Protein AF-A0A3D0MT47-F1 (afdb_monomer_lite)

pLDDT: mean 73.63, std 17.99, range [38.06, 93.0]

Radius of gyration: 21.91 Å; chains: 1; bounding box: 47×28×70 Å

Sequence (133 aa):
MRTAVIFANYLVAFAAGAFVIVAFLLFQNHYIVLYRFDVDRVYSESMRGKFFSLKDSVHWRPFPADPVTVASKRNVTKAISWNNVRCYQAVDALRTILLKGERGTLLRIYCPDEGTYRRALTYIQKQLKDKTA

Foldseek 3Di:
DVVVVVVVVVVVVVVVVVVVVVCVQPVPPQWDWDWDDDLFKIKIWTDRHDDDDPVQVDDPDDGDPDPPPDPDVDTPIDIGTPVQFPDWDQDPVQLWIFGAGDVGTPDIDGDPDPVRSVVVVVVNVVSNVVVVD

Structure (mmCIF, N/CA/C/O backbone):
data_AF-A0A3D0MT47-F1
#
_entry.id   AF-A0A3D0MT47-F1
#
loop_
_atom_site.group_PDB
_atom_site.id
_atom_site.type_symbol
_atom_site.label_atom_id
_atom_site.label_alt_id
_atom_site.label_comp_id
_atom_site.label_asym_id
_atom_site.label_entity_id
_atom_site.label_seq_id
_atom_site.pdbx_PDB_ins_code
_atom_site.Cartn_x
_atom_site.Cartn_y
_atom_site.Cartn_z
_atom_site.occupancy
_atom_site.B_iso_or_equiv
_atom_site.auth_seq_id
_atom_site.auth_comp_id
_atom_site.auth_asym_id
_atom_site.auth_atom_id
_atom_site.pdbx_PDB_model_num
ATOM 1 N N . MET A 1 1 ? 25.281 4.880 -50.471 1.00 59.94 1 MET A N 1
ATOM 2 C CA . MET A 1 1 ? 24.030 4.530 -49.752 1.00 59.94 1 MET A CA 1
ATOM 3 C C . MET A 1 1 ? 24.268 3.784 -48.438 1.00 59.94 1 MET A C 1
ATOM 5 O O . MET A 1 1 ? 23.765 4.255 -47.430 1.00 59.94 1 MET A O 1
ATOM 9 N N . ARG A 1 2 ? 25.061 2.697 -48.386 1.00 68.56 2 ARG A N 1
ATOM 10 C CA . ARG A 1 2 ? 25.327 1.941 -47.135 1.00 68.56 2 ARG A CA 1
ATOM 11 C C . ARG A 1 2 ? 25.843 2.791 -45.962 1.00 68.56 2 ARG A C 1
ATOM 13 O O . ARG A 1 2 ? 25.352 2.644 -44.853 1.00 68.56 2 ARG A O 1
ATOM 20 N N . THR A 1 3 ? 26.773 3.711 -46.206 1.00 71.06 3 THR A N 1
ATOM 21 C CA . THR A 1 3 ? 27.402 4.535 -45.157 1.00 71.06 3 THR A CA 1
ATOM 22 C C . THR A 1 3 ? 26.425 5.497 -44.478 1.00 71.06 3 THR A C 1
ATOM 24 O O . THR A 1 3 ? 26.477 5.668 -43.266 1.00 71.06 3 THR A O 1
ATOM 27 N N . ALA A 1 4 ? 25.490 6.072 -45.241 1.00 75.19 4 ALA A N 1
ATOM 28 C CA . ALA A 1 4 ? 24.464 6.973 -44.715 1.00 75.19 4 ALA A CA 1
ATOM 29 C C . ALA A 1 4 ? 23.440 6.232 -43.837 1.00 75.19 4 ALA A C 1
ATOM 31 O O . ALA A 1 4 ? 23.043 6.739 -42.794 1.00 75.19 4 ALA A O 1
ATOM 32 N N . VAL A 1 5 ? 23.067 5.006 -44.220 1.00 75.81 5 VAL A N 1
ATOM 33 C CA . VAL A 1 5 ? 22.158 4.150 -43.435 1.00 75.81 5 VAL A CA 1
ATOM 34 C C . VAL A 1 5 ? 22.811 3.710 -42.121 1.00 75.81 5 VAL A C 1
ATOM 36 O O . VAL A 1 5 ? 22.168 3.712 -41.076 1.00 75.81 5 VAL A O 1
ATOM 39 N N . ILE A 1 6 ? 24.106 3.391 -42.154 1.00 77.75 6 ILE A N 1
ATOM 40 C CA . ILE A 1 6 ? 24.877 3.049 -40.952 1.00 77.75 6 ILE A CA 1
ATOM 41 C C . ILE A 1 6 ? 24.943 4.251 -39.997 1.00 77.75 6 ILE A C 1
ATOM 43 O O . ILE A 1 6 ? 24.653 4.106 -38.811 1.00 77.75 6 ILE A O 1
ATOM 47 N N . PHE A 1 7 ? 25.247 5.446 -40.513 1.00 83.06 7 PHE A N 1
ATOM 48 C CA . PHE A 1 7 ? 25.261 6.675 -39.713 1.00 83.06 7 PHE A CA 1
ATOM 49 C C . PHE A 1 7 ? 23.891 7.006 -39.112 1.00 83.06 7 PHE A C 1
ATOM 51 O O . PHE A 1 7 ? 23.810 7.361 -37.937 1.00 83.06 7 PHE A O 1
ATOM 58 N N . ALA A 1 8 ? 22.816 6.841 -39.886 1.00 80.81 8 ALA A N 1
ATOM 59 C CA . ALA A 1 8 ? 21.455 7.040 -39.401 1.00 80.81 8 ALA A CA 1
ATOM 60 C C . ALA A 1 8 ? 21.127 6.090 -38.236 1.00 80.81 8 ALA A C 1
ATOM 62 O O . ALA A 1 8 ? 20.605 6.532 -37.215 1.00 80.81 8 ALA A O 1
ATOM 63 N N . ASN A 1 9 ? 21.510 4.813 -38.333 1.00 83.62 9 ASN A N 1
ATOM 64 C CA . ASN A 1 9 ? 21.291 3.845 -37.257 1.00 83.62 9 ASN A CA 1
ATOM 65 C C . ASN A 1 9 ? 22.088 4.174 -35.987 1.00 83.62 9 ASN A C 1
ATOM 67 O O . ASN A 1 9 ? 21.547 4.055 -34.888 1.00 83.62 9 ASN A O 1
ATOM 71 N N . TYR A 1 10 ? 23.340 4.625 -36.109 1.00 87.62 10 TYR A N 1
ATOM 72 C CA . TYR A 1 10 ? 24.122 5.049 -34.943 1.00 87.62 10 TYR A CA 1
ATOM 73 C C . TYR A 1 10 ? 23.535 6.290 -34.267 1.00 87.62 10 TYR A C 1
ATOM 75 O O . TYR A 1 10 ? 23.503 6.353 -33.039 1.00 87.62 10 TYR A O 1
ATOM 83 N N . LEU A 1 11 ? 23.023 7.247 -35.045 1.00 88.94 11 LEU A N 1
ATOM 84 C CA . LEU A 1 11 ? 22.376 8.440 -34.502 1.00 88.94 11 LEU A CA 1
ATOM 85 C C . LEU A 1 11 ? 21.091 8.086 -33.743 1.00 88.94 11 LEU A C 1
ATOM 87 O O . LEU A 1 11 ? 20.859 8.601 -32.651 1.00 88.94 11 LEU A O 1
ATOM 91 N N . VAL A 1 12 ? 20.286 7.167 -34.284 1.00 89.12 12 VAL A N 1
ATOM 92 C CA . VAL A 1 12 ? 19.074 6.668 -33.617 1.00 89.12 12 VAL A CA 1
ATOM 93 C C . VAL A 1 12 ? 19.426 5.919 -32.333 1.00 89.12 12 VAL A C 1
ATOM 95 O O . VAL A 1 12 ? 18.808 6.167 -31.300 1.00 89.12 12 VAL A O 1
ATOM 98 N N . ALA A 1 13 ? 20.445 5.055 -32.357 1.00 88.00 13 ALA A N 1
ATOM 99 C CA . ALA A 1 13 ? 20.905 4.344 -31.166 1.00 88.00 13 ALA A CA 1
ATOM 100 C C . ALA A 1 13 ? 21.417 5.309 -30.083 1.00 88.00 13 ALA A C 1
ATOM 102 O O . ALA A 1 13 ? 21.099 5.142 -28.905 1.00 88.00 13 ALA A O 1
ATOM 103 N N . PHE A 1 14 ? 22.152 6.351 -30.478 1.00 92.12 14 PHE A N 1
ATOM 104 C CA . PHE A 1 14 ? 22.622 7.393 -29.570 1.00 92.12 14 PHE A CA 1
ATOM 105 C C . PHE A 1 14 ? 21.460 8.176 -28.950 1.00 92.12 14 PHE A C 1
ATOM 107 O O . PHE A 1 14 ? 21.407 8.334 -27.731 1.00 92.12 14 PHE A O 1
ATOM 114 N N . ALA A 1 15 ? 20.496 8.613 -29.764 1.00 91.56 15 ALA A N 1
ATOM 115 C CA . ALA A 1 15 ? 19.322 9.339 -29.290 1.00 91.56 15 ALA A CA 1
ATOM 116 C C . ALA A 1 15 ? 18.458 8.483 -28.350 1.00 91.56 15 ALA A C 1
ATOM 118 O O . ALA A 1 15 ? 18.036 8.963 -27.299 1.00 91.56 15 ALA A O 1
ATOM 119 N N . ALA A 1 16 ? 18.248 7.205 -28.679 1.00 90.25 16 ALA A N 1
ATOM 120 C CA . ALA A 1 16 ? 17.527 6.265 -27.826 1.00 90.25 16 ALA A CA 1
ATOM 121 C C . ALA A 1 16 ? 18.260 6.030 -26.495 1.00 90.25 16 ALA A C 1
ATOM 123 O O . ALA A 1 16 ? 17.638 6.080 -25.435 1.00 90.25 16 ALA A O 1
ATOM 124 N N . GLY A 1 17 ? 19.583 5.843 -26.528 1.00 90.81 17 GLY A N 1
ATOM 125 C CA . GLY A 1 17 ? 20.402 5.695 -25.325 1.00 90.81 17 GLY A CA 1
ATOM 126 C C . GLY A 1 17 ? 20.343 6.930 -24.425 1.00 90.81 17 GLY A C 1
ATOM 127 O O . GLY A 1 17 ? 20.075 6.812 -23.229 1.00 90.81 17 GLY A O 1
ATOM 128 N N . ALA A 1 18 ? 20.511 8.123 -25.000 1.00 89.31 18 ALA A N 1
ATOM 129 C CA . ALA A 1 18 ? 20.408 9.384 -24.270 1.00 89.31 18 ALA A CA 1
ATOM 130 C C . ALA A 1 18 ? 19.008 9.580 -23.668 1.00 89.31 18 ALA A C 1
ATOM 132 O O . ALA A 1 18 ? 18.887 9.952 -22.501 1.00 89.31 18 ALA A O 1
ATOM 133 N N . PHE A 1 19 ? 17.954 9.266 -24.425 1.00 88.88 19 PHE A N 1
ATOM 134 C CA . PHE A 1 19 ? 16.579 9.333 -23.940 1.00 88.88 19 PHE A CA 1
ATOM 135 C C . PHE A 1 19 ? 16.349 8.405 -22.745 1.00 88.88 19 PHE A C 1
ATOM 137 O O . PHE A 1 19 ? 15.805 8.847 -21.738 1.00 88.88 19 PHE A O 1
ATOM 144 N N . VAL A 1 20 ? 16.808 7.150 -22.811 1.00 84.25 20 VAL A N 1
ATOM 145 C CA . VAL A 1 20 ? 16.677 6.192 -21.700 1.00 84.25 20 VAL A CA 1
ATOM 146 C C . VAL A 1 20 ? 17.416 6.685 -20.456 1.00 84.25 20 VAL A C 1
ATOM 148 O O . VAL A 1 20 ? 16.860 6.609 -19.364 1.00 84.25 20 VAL A O 1
ATOM 151 N N . ILE A 1 21 ? 18.622 7.241 -20.601 1.00 83.81 21 ILE A N 1
ATOM 152 C CA . ILE A 1 21 ? 19.392 7.795 -19.475 1.00 83.81 21 ILE A CA 1
ATOM 153 C C . ILE A 1 21 ? 18.642 8.966 -18.831 1.00 83.81 21 ILE A C 1
ATOM 155 O O . ILE A 1 21 ? 18.458 8.990 -17.615 1.00 83.81 21 ILE A O 1
ATOM 159 N N . VAL A 1 22 ? 18.175 9.925 -19.633 1.00 82.44 22 VAL A N 1
ATOM 160 C CA . VAL A 1 22 ? 17.453 11.107 -19.140 1.00 82.44 22 VAL A CA 1
ATOM 161 C C . VAL A 1 22 ? 16.127 10.706 -18.499 1.00 82.44 22 VAL A C 1
ATOM 163 O O . VAL A 1 22 ? 15.814 11.159 -17.399 1.00 82.44 22 VAL A O 1
ATOM 166 N N . ALA A 1 23 ? 15.370 9.814 -19.136 1.00 76.81 23 ALA A N 1
ATOM 167 C CA . ALA A 1 23 ? 14.127 9.287 -18.593 1.00 76.81 23 ALA A CA 1
ATOM 168 C C . ALA A 1 23 ? 14.374 8.561 -17.264 1.00 76.81 23 ALA A C 1
ATOM 170 O O . ALA A 1 23 ? 13.671 8.807 -16.286 1.00 76.81 23 ALA A O 1
ATOM 171 N N . PHE A 1 24 ? 15.414 7.731 -17.187 1.00 71.19 24 PHE A N 1
ATOM 172 C CA . PHE A 1 24 ? 15.772 7.037 -15.957 1.00 71.19 24 PHE A CA 1
ATOM 173 C C . PHE A 1 24 ? 16.203 7.993 -14.843 1.00 71.19 24 PHE A C 1
ATOM 175 O O . PHE A 1 24 ? 15.990 7.670 -13.684 1.00 71.19 24 PHE A O 1
ATOM 182 N N . LEU A 1 25 ? 16.787 9.154 -15.151 1.00 68.19 25 LEU A N 1
ATOM 183 C CA . LEU A 1 25 ? 17.150 10.161 -14.148 1.00 68.19 25 LEU A CA 1
ATOM 184 C C . LEU A 1 25 ? 15.947 10.994 -13.682 1.00 68.19 25 LEU A C 1
ATOM 186 O O . LEU A 1 25 ? 15.852 11.319 -12.500 1.00 68.19 25 LEU A O 1
ATOM 190 N N . LEU A 1 26 ? 15.029 11.336 -14.589 1.00 65.75 26 LEU A N 1
ATOM 191 C CA . LEU A 1 26 ? 13.893 12.215 -14.290 1.00 65.75 26 LEU A CA 1
ATOM 192 C C . LEU A 1 26 ? 12.688 11.475 -13.695 1.00 65.75 26 LEU A C 1
ATOM 194 O O . LEU A 1 26 ? 12.004 12.025 -12.835 1.00 65.75 26 LEU A O 1
ATOM 198 N N . PHE A 1 27 ? 12.429 10.233 -14.113 1.00 57.41 27 PHE A N 1
ATOM 199 C CA . PHE A 1 27 ? 11.248 9.465 -13.699 1.00 57.41 27 PHE A CA 1
ATOM 200 C C . PHE A 1 27 ? 11.498 8.520 -12.520 1.00 57.41 27 PHE A C 1
ATOM 202 O O . PHE A 1 27 ? 10.707 7.603 -12.293 1.00 57.41 27 PHE A O 1
ATOM 209 N N . GLN A 1 28 ? 12.557 8.729 -11.730 1.00 54.31 28 GLN A N 1
ATOM 210 C CA . GLN A 1 28 ? 12.740 7.956 -10.501 1.00 54.31 28 GLN A CA 1
ATOM 211 C C . GLN A 1 28 ? 11.705 8.366 -9.451 1.00 54.31 28 GLN A C 1
ATOM 213 O O . GLN A 1 28 ? 11.926 9.249 -8.618 1.00 54.31 28 GLN A O 1
ATOM 218 N N . ASN A 1 29 ? 10.543 7.726 -9.513 1.00 51.31 29 ASN A N 1
ATOM 219 C CA . ASN A 1 29 ? 9.432 7.944 -8.605 1.00 51.31 29 ASN A CA 1
ATOM 220 C C . ASN A 1 29 ? 9.724 7.271 -7.250 1.00 51.31 29 ASN A C 1
ATOM 222 O O . ASN A 1 29 ? 9.163 6.235 -6.910 1.00 51.31 29 ASN A O 1
ATOM 226 N N . HIS A 1 30 ? 10.659 7.840 -6.486 1.00 55.00 30 HIS A N 1
ATOM 227 C CA . HIS A 1 30 ? 11.121 7.317 -5.194 1.00 55.00 30 HIS A CA 1
ATOM 228 C C . HIS A 1 30 ? 10.251 7.809 -4.035 1.00 55.00 30 HIS A C 1
ATOM 230 O O . HIS A 1 30 ? 10.741 8.460 -3.111 1.00 55.00 30 HIS A O 1
ATOM 236 N N . TYR A 1 31 ? 8.952 7.523 -4.073 1.00 58.09 31 TYR A N 1
ATOM 237 C CA . TYR A 1 31 ? 8.066 7.745 -2.930 1.00 58.09 31 TYR A CA 1
ATOM 238 C C . TYR A 1 31 ? 7.622 6.398 -2.370 1.00 58.09 31 TYR A C 1
ATOM 240 O O . TYR A 1 31 ? 6.857 5.673 -3.000 1.00 58.09 31 TYR A O 1
ATOM 248 N N . ILE A 1 32 ? 8.112 6.071 -1.177 1.00 64.38 32 ILE A N 1
ATOM 249 C CA . ILE A 1 32 ? 7.703 4.883 -0.429 1.00 64.38 32 ILE A CA 1
ATOM 250 C C . ILE A 1 32 ? 6.680 5.340 0.603 1.00 64.38 32 ILE A C 1
ATOM 252 O O . ILE A 1 32 ? 6.914 6.314 1.318 1.00 64.38 32 ILE A O 1
ATOM 256 N N . VAL A 1 33 ? 5.541 4.656 0.684 1.00 68.06 33 VAL A N 1
ATOM 257 C CA . VAL A 1 33 ? 4.541 4.911 1.726 1.00 68.06 33 VAL A CA 1
ATOM 258 C C . VAL A 1 33 ? 4.501 3.716 2.663 1.00 68.06 33 VAL A C 1
ATOM 260 O O . VAL A 1 33 ? 4.172 2.608 2.245 1.00 68.06 33 VAL A O 1
ATOM 263 N N . LEU A 1 34 ? 4.838 3.946 3.929 1.00 75.50 34 LEU A N 1
ATOM 264 C CA . LEU A 1 34 ? 4.726 2.952 4.986 1.00 75.50 34 LEU A CA 1
ATOM 265 C C . LEU A 1 34 ? 3.383 3.121 5.696 1.00 75.50 34 LEU A C 1
ATOM 267 O O . LEU A 1 34 ? 3.061 4.207 6.181 1.00 75.50 34 LEU A O 1
ATOM 271 N N . TYR A 1 35 ? 2.618 2.037 5.785 1.00 79.94 35 TYR A N 1
ATOM 272 C CA . TYR A 1 35 ? 1.367 1.997 6.534 1.00 79.94 35 TYR A CA 1
ATOM 273 C C . TYR A 1 35 ? 1.566 1.217 7.827 1.00 79.94 35 TYR A C 1
ATOM 275 O O . TYR A 1 35 ? 2.001 0.066 7.798 1.00 79.94 35 TYR A O 1
ATOM 283 N N . ARG A 1 36 ? 1.215 1.824 8.962 1.00 82.25 36 ARG A N 1
ATOM 284 C CA . ARG A 1 36 ? 1.253 1.167 10.270 1.00 82.25 36 ARG A CA 1
ATOM 285 C C . ARG A 1 36 ? -0.116 1.246 10.922 1.00 82.25 36 ARG A C 1
ATOM 287 O O . ARG A 1 36 ? -0.666 2.329 11.104 1.00 82.25 36 ARG A O 1
ATOM 294 N N . PHE A 1 37 ? -0.650 0.088 11.280 1.00 81.56 37 PHE A N 1
ATOM 295 C CA . PHE A 1 37 ? -1.891 -0.015 12.030 1.00 81.56 37 PHE A CA 1
ATOM 296 C C . PHE A 1 37 ? -1.566 -0.125 13.515 1.00 81.56 37 PHE A C 1
ATOM 298 O O . PHE A 1 37 ? -0.811 -1.006 13.918 1.00 81.56 37 PHE A O 1
ATOM 305 N N . ASP A 1 38 ? -2.122 0.784 14.301 1.00 80.94 38 ASP A N 1
ATOM 306 C CA . ASP A 1 38 ? -2.057 0.778 15.756 1.00 80.94 38 ASP A CA 1
ATOM 307 C C . ASP A 1 38 ? -3.466 0.551 16.329 1.00 80.94 38 ASP A C 1
ATOM 309 O O . ASP A 1 38 ? -4.456 0.496 15.583 1.00 80.94 38 ASP A O 1
ATOM 313 N N . VAL A 1 39 ? -3.564 0.402 17.647 1.00 80.50 39 VAL A N 1
ATOM 314 C CA . VAL A 1 39 ? -4.837 0.213 18.355 1.00 80.50 39 VAL A CA 1
ATOM 315 C C . VAL A 1 39 ? -5.705 1.466 18.244 1.00 80.50 39 VAL A C 1
ATOM 317 O O . VAL A 1 39 ? -6.888 1.358 17.950 1.00 80.50 39 VAL A O 1
ATOM 320 N N . ASP A 1 40 ? -5.108 2.654 18.359 1.00 76.56 40 ASP A N 1
ATOM 321 C CA . ASP A 1 40 ? -5.860 3.917 18.369 1.00 76.56 40 ASP A CA 1
ATOM 322 C C . ASP A 1 40 ? -5.939 4.599 16.994 1.00 76.56 40 ASP A C 1
ATOM 324 O O . ASP A 1 40 ? -6.860 5.382 16.709 1.00 76.56 40 ASP A O 1
ATOM 328 N N . ARG A 1 41 ? -4.932 4.368 16.139 1.00 82.94 41 ARG A N 1
ATOM 329 C CA . ARG A 1 41 ? -4.710 5.146 14.910 1.00 82.94 41 ARG A CA 1
ATOM 330 C C . ARG A 1 41 ? -4.093 4.316 13.786 1.00 82.94 41 ARG A C 1
ATOM 332 O O . ARG A 1 41 ? -3.349 3.370 14.007 1.00 82.94 41 ARG A O 1
ATOM 339 N N . VAL A 1 42 ? -4.350 4.743 12.556 1.00 81.94 42 VAL A N 1
ATOM 340 C CA . VAL A 1 42 ? -3.663 4.294 11.344 1.00 81.94 42 VAL A CA 1
ATOM 341 C C . VAL A 1 42 ? -2.685 5.375 10.911 1.00 81.94 42 VAL A C 1
ATOM 343 O O . VAL A 1 42 ? -3.081 6.519 10.676 1.00 81.94 42 VAL A O 1
ATOM 346 N N . TYR A 1 43 ? -1.414 5.011 10.791 1.00 78.75 43 TYR A N 1
ATOM 347 C CA . TYR A 1 43 ? -0.342 5.888 10.343 1.00 78.75 43 TYR A CA 1
ATOM 348 C C . TYR A 1 43 ? 0.011 5.604 8.887 1.00 78.75 43 TYR A C 1
ATOM 350 O O . TYR A 1 43 ? 0.064 4.455 8.448 1.00 78.75 43 TYR A O 1
ATOM 358 N N . SER A 1 44 ? 0.274 6.674 8.149 1.00 77.75 44 SER A N 1
ATOM 359 C CA . SER A 1 44 ? 0.808 6.653 6.795 1.00 77.75 44 SER A CA 1
ATOM 360 C C . SER A 1 44 ? 2.007 7.582 6.756 1.00 77.75 44 SER A C 1
ATOM 362 O O . SER A 1 44 ? 1.849 8.791 6.916 1.00 77.75 44 SER A O 1
ATOM 364 N N . GLU A 1 45 ? 3.189 7.033 6.527 1.00 73.31 45 GLU A N 1
ATOM 365 C CA . GLU A 1 45 ? 4.428 7.794 6.406 1.00 73.31 45 GLU A CA 1
ATOM 366 C C . GLU A 1 45 ? 4.890 7.763 4.959 1.00 73.31 45 GLU A C 1
ATOM 368 O O . GLU A 1 45 ? 5.276 6.714 4.449 1.00 73.31 45 GLU A O 1
ATOM 373 N N . SER A 1 46 ? 4.840 8.908 4.278 1.00 64.44 46 SER A N 1
ATOM 374 C CA . SER A 1 46 ? 5.473 9.033 2.967 1.00 64.44 46 SER A CA 1
ATOM 375 C C . SER A 1 46 ? 6.939 9.409 3.152 1.00 64.44 46 SER A C 1
ATOM 377 O O . SER A 1 46 ? 7.245 10.502 3.639 1.00 64.44 46 SER A O 1
ATOM 379 N N . MET A 1 47 ? 7.832 8.524 2.734 1.00 64.00 47 MET A N 1
ATOM 380 C CA . MET A 1 47 ? 9.272 8.727 2.737 1.00 64.00 47 MET A CA 1
ATOM 381 C C . MET A 1 47 ? 9.762 8.902 1.302 1.00 64.00 47 MET A C 1
ATOM 383 O O . MET A 1 47 ? 9.339 8.194 0.385 1.00 64.00 47 MET A O 1
ATOM 387 N N . ARG A 1 48 ? 10.689 9.839 1.102 1.00 54.97 48 ARG A N 1
ATOM 388 C CA . ARG A 1 48 ? 11.442 9.913 -0.150 1.00 54.97 48 ARG A CA 1
ATOM 389 C C . ARG A 1 48 ? 12.529 8.840 -0.095 1.00 54.97 48 ARG A C 1
ATOM 391 O O . ARG A 1 48 ? 13.392 8.906 0.781 1.00 54.97 48 ARG A O 1
ATOM 398 N N . GLY A 1 49 ? 12.467 7.854 -0.986 1.00 53.91 49 GLY A N 1
ATOM 399 C CA . GLY A 1 49 ? 13.531 6.865 -1.159 1.00 53.91 49 GLY A CA 1
ATOM 400 C C . GLY A 1 49 ? 14.863 7.566 -1.443 1.00 53.91 49 GLY A C 1
ATOM 401 O O . GLY A 1 49 ? 14.887 8.662 -2.014 1.00 53.91 49 GLY A O 1
ATOM 402 N N . LYS A 1 50 ? 15.977 6.984 -0.981 1.00 50.53 50 LYS A N 1
ATOM 403 C CA . LYS A 1 50 ? 17.315 7.560 -1.185 1.00 50.53 50 LYS A CA 1
ATOM 404 C C . LYS A 1 50 ? 17.572 7.790 -2.678 1.00 50.53 50 LYS A C 1
ATOM 406 O O . LYS A 1 50 ? 17.371 6.898 -3.496 1.00 50.53 50 LYS A O 1
ATOM 411 N N . PHE A 1 51 ? 18.084 8.975 -3.013 1.00 41.31 51 PHE A N 1
ATOM 412 C CA . PHE A 1 51 ? 18.717 9.221 -4.309 1.00 41.31 51 PHE A CA 1
ATOM 413 C C . PHE A 1 51 ? 19.877 8.220 -4.462 1.00 41.31 51 PHE A C 1
ATOM 415 O O . PHE A 1 51 ? 20.717 8.141 -3.569 1.00 41.31 51 PHE A O 1
ATOM 422 N N . PHE A 1 52 ? 19.915 7.467 -5.566 1.00 41.66 52 PHE A N 1
ATOM 423 C CA . PHE A 1 52 ? 20.961 6.484 -5.902 1.00 41.66 52 PHE A CA 1
ATOM 424 C C . PHE A 1 52 ? 21.013 5.186 -5.076 1.00 41.66 52 PHE A C 1
ATOM 426 O O . PHE A 1 52 ? 22.046 4.842 -4.505 1.00 41.66 52 PHE A O 1
ATOM 433 N N . SER A 1 53 ? 19.959 4.372 -5.133 1.00 43.78 53 SER A N 1
ATOM 434 C CA . SER A 1 53 ? 20.111 2.932 -4.886 1.00 43.78 53 SER A CA 1
ATOM 435 C C . SER A 1 53 ? 19.623 2.130 -6.091 1.00 43.78 53 SER A C 1
ATOM 437 O O . SER A 1 53 ? 18.468 1.719 -6.191 1.00 43.78 53 SER A O 1
ATOM 439 N N . LEU A 1 54 ? 20.532 1.913 -7.048 1.00 45.91 54 LEU A N 1
ATOM 440 C CA . LEU A 1 54 ? 20.331 0.950 -8.141 1.00 45.91 54 LEU A CA 1
ATOM 441 C C . LEU A 1 54 ? 20.093 -0.466 -7.602 1.00 45.91 54 LEU A C 1
ATOM 443 O O . LEU A 1 54 ? 19.393 -1.245 -8.240 1.00 45.91 54 LEU A O 1
ATOM 447 N N . LYS A 1 55 ? 20.622 -0.773 -6.407 1.00 48.28 55 LYS A N 1
ATOM 448 C CA . LYS A 1 55 ? 20.316 -2.014 -5.696 1.00 48.28 55 LYS A CA 1
ATOM 449 C C . LYS A 1 55 ? 18.820 -2.089 -5.405 1.00 48.28 55 LYS A C 1
ATOM 451 O O . LYS A 1 55 ? 18.199 -3.024 -5.888 1.00 48.28 55 LYS A O 1
ATOM 456 N N . ASP A 1 56 ? 18.230 -1.069 -4.777 1.00 44.91 56 ASP A N 1
ATOM 457 C CA . ASP A 1 56 ? 16.798 -1.031 -4.399 1.00 44.91 56 ASP A CA 1
ATOM 458 C C . ASP A 1 56 ? 15.831 -0.958 -5.590 1.00 44.91 56 ASP A C 1
ATOM 460 O O . ASP A 1 56 ? 14.658 -1.296 -5.471 1.00 44.91 56 ASP A O 1
ATOM 464 N N . SER A 1 57 ? 16.330 -0.567 -6.763 1.00 40.72 57 SER A N 1
ATOM 465 C CA . SER A 1 57 ? 15.537 -0.464 -7.995 1.00 40.72 57 SER A CA 1
ATOM 466 C C . SER A 1 57 ? 15.435 -1.791 -8.766 1.00 40.72 57 SER A C 1
ATOM 468 O O . SER A 1 57 ? 14.562 -1.938 -9.617 1.00 40.72 57 SER A O 1
ATOM 470 N N . VAL A 1 58 ? 16.303 -2.768 -8.472 1.00 41.91 58 VAL A N 1
ATOM 471 C CA . VAL A 1 58 ? 16.319 -4.098 -9.108 1.00 41.91 58 VAL A CA 1
ATOM 472 C C . VAL A 1 58 ? 15.988 -5.153 -8.056 1.00 41.91 58 VAL A C 1
ATOM 474 O O . VAL A 1 58 ? 16.846 -5.899 -7.593 1.00 41.91 58 VAL A O 1
ATOM 477 N N . HIS A 1 59 ? 14.733 -5.180 -7.616 1.00 41.06 59 HIS A N 1
ATOM 478 C CA . HIS A 1 59 ? 14.246 -6.175 -6.664 1.00 41.06 59 HIS A CA 1
ATOM 479 C C . HIS A 1 59 ? 13.163 -7.038 -7.318 1.00 41.06 59 HIS A C 1
ATOM 481 O O . HIS A 1 59 ? 12.071 -6.570 -7.615 1.00 41.06 59 HIS A O 1
ATOM 487 N N . TRP A 1 60 ? 13.455 -8.330 -7.506 1.00 38.53 60 TRP A N 1
ATOM 488 C CA . TRP A 1 60 ? 12.454 -9.354 -7.859 1.00 38.53 60 TRP A CA 1
ATOM 489 C C . TRP A 1 60 ? 11.573 -9.733 -6.647 1.00 38.53 60 TRP A C 1
ATOM 491 O O . TRP A 1 60 ? 10.588 -10.456 -6.772 1.00 38.53 60 TRP A O 1
ATOM 501 N N . ARG A 1 61 ? 11.930 -9.270 -5.441 1.00 38.06 61 ARG A N 1
ATOM 502 C CA . ARG A 1 61 ? 11.227 -9.565 -4.185 1.00 38.06 61 ARG A CA 1
ATOM 503 C C . ARG A 1 61 ? 10.481 -8.332 -3.664 1.00 38.06 61 ARG A C 1
ATOM 505 O O . ARG A 1 61 ? 10.959 -7.220 -3.879 1.00 38.06 61 ARG A O 1
ATOM 512 N N . PRO A 1 62 ? 9.349 -8.513 -2.956 1.00 38.41 62 PRO A N 1
ATOM 513 C CA . PRO A 1 62 ? 8.682 -7.419 -2.255 1.00 38.41 62 PRO A CA 1
ATOM 514 C C . PRO A 1 62 ? 9.682 -6.720 -1.323 1.00 38.41 62 PRO A C 1
ATOM 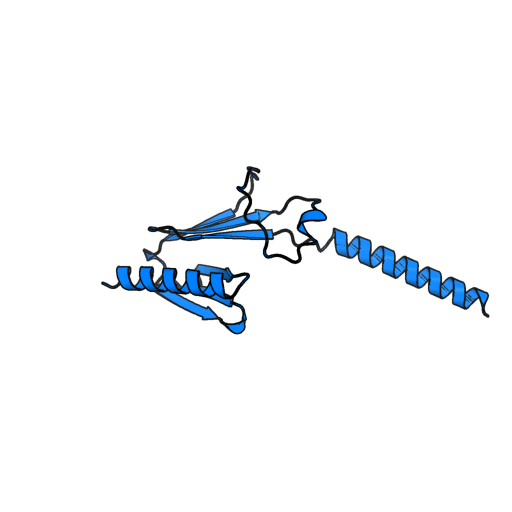516 O O . PRO A 1 62 ? 10.445 -7.392 -0.628 1.00 38.41 62 PRO A O 1
ATOM 519 N N . PHE A 1 63 ? 9.707 -5.384 -1.386 1.00 45.62 63 PHE A N 1
ATOM 520 C CA . PHE A 1 63 ? 10.701 -4.524 -0.739 1.00 45.62 63 PHE A CA 1
ATOM 521 C C . PHE A 1 63 ? 10.960 -4.934 0.722 1.00 45.62 63 PHE A C 1
ATOM 523 O O . PHE A 1 63 ? 10.002 -5.031 1.497 1.00 45.62 63 PHE A O 1
ATOM 530 N N . PRO A 1 64 ? 12.225 -5.168 1.117 1.00 39.28 64 PRO A N 1
ATOM 531 C CA . PRO A 1 64 ? 12.557 -5.453 2.502 1.00 39.28 64 PRO A CA 1
ATOM 532 C C . PRO A 1 64 ? 12.246 -4.219 3.354 1.00 39.28 64 PRO A C 1
ATOM 534 O O . PRO A 1 64 ? 12.733 -3.118 3.097 1.00 39.28 64 PRO A O 1
ATOM 537 N N . ALA A 1 65 ? 11.402 -4.406 4.367 1.00 43.75 65 ALA A N 1
ATOM 538 C CA . ALA A 1 65 ? 11.159 -3.417 5.407 1.00 43.75 65 ALA A CA 1
ATOM 539 C C . ALA A 1 65 ? 12.344 -3.422 6.384 1.00 43.75 65 ALA A C 1
ATOM 541 O O . ALA A 1 65 ? 12.217 -3.871 7.523 1.00 43.75 65 ALA A O 1
ATOM 542 N N . ASP A 1 66 ? 13.515 -2.978 5.926 1.00 41.00 66 ASP A N 1
ATOM 543 C CA . ASP A 1 66 ? 14.628 -2.731 6.836 1.00 41.00 66 ASP A CA 1
ATOM 544 C C . ASP A 1 66 ? 14.245 -1.603 7.810 1.00 41.00 66 ASP A C 1
ATOM 546 O O . ASP A 1 66 ? 13.560 -0.646 7.421 1.00 41.00 66 ASP A O 1
ATOM 550 N N . PRO A 1 67 ? 14.660 -1.685 9.087 1.00 41.03 67 PRO A N 1
ATOM 551 C CA . PRO A 1 67 ? 14.386 -0.639 10.058 1.00 41.03 67 PRO A CA 1
ATOM 552 C C . PRO A 1 67 ? 14.977 0.685 9.563 1.00 41.03 67 PRO A C 1
ATOM 554 O O . PRO A 1 67 ? 16.177 0.808 9.305 1.00 41.03 67 PRO A O 1
ATOM 557 N N . VAL A 1 68 ? 14.100 1.677 9.409 1.00 48.28 68 VAL A N 1
ATOM 558 C CA . VAL A 1 68 ? 14.412 2.997 8.858 1.00 48.28 68 VAL A CA 1
ATOM 559 C C . VAL A 1 68 ? 15.447 3.689 9.749 1.00 48.28 68 VAL A C 1
ATOM 561 O O . VAL A 1 68 ? 15.123 4.285 10.769 1.00 48.28 68 VAL A O 1
ATOM 564 N N . THR A 1 69 ? 16.716 3.616 9.357 1.00 41.81 69 THR A N 1
ATOM 565 C CA . THR A 1 69 ? 17.859 4.250 10.046 1.00 41.81 69 THR A CA 1
ATOM 566 C C . THR A 1 69 ? 18.118 5.679 9.570 1.00 41.81 69 THR A C 1
ATOM 568 O O . THR A 1 69 ? 19.044 6.342 10.032 1.00 41.81 69 THR A O 1
ATOM 571 N N . VAL A 1 70 ? 17.299 6.187 8.646 1.00 43.38 70 VAL A N 1
ATOM 572 C CA . VAL A 1 70 ? 17.476 7.511 8.052 1.00 43.38 70 VAL A CA 1
ATOM 573 C C . VAL A 1 70 ? 16.362 8.418 8.553 1.00 43.38 70 VAL A C 1
ATOM 575 O O . VAL A 1 70 ? 15.234 8.361 8.067 1.00 43.38 70 VAL A O 1
ATOM 578 N N . ALA A 1 71 ? 16.692 9.282 9.511 1.00 41.56 71 ALA A N 1
ATOM 579 C CA . ALA A 1 71 ? 15.854 10.402 9.921 1.00 41.56 71 ALA A CA 1
ATOM 580 C C . ALA A 1 71 ? 15.737 11.412 8.761 1.00 41.56 71 ALA A C 1
ATOM 582 O O . ALA A 1 71 ? 16.407 12.444 8.721 1.00 41.56 71 ALA A O 1
ATOM 583 N N . SER A 1 72 ? 14.924 11.089 7.755 1.00 42.62 72 SER A N 1
ATOM 584 C CA . SER A 1 72 ? 14.617 12.004 6.662 1.00 42.62 72 SER A CA 1
ATOM 585 C C . SER A 1 72 ? 13.724 13.124 7.197 1.00 42.62 72 SER A C 1
ATOM 587 O O . SER A 1 72 ? 12.586 12.902 7.601 1.00 42.62 72 SER A O 1
ATOM 589 N N . LYS A 1 73 ? 14.249 14.354 7.199 1.00 42.88 73 LYS A N 1
ATOM 590 C CA . LYS A 1 73 ? 13.639 15.595 7.727 1.00 42.88 73 LYS A CA 1
ATOM 591 C C . LYS A 1 73 ? 12.289 16.011 7.097 1.00 42.88 73 LYS A C 1
ATOM 593 O O . LYS A 1 73 ? 11.782 17.080 7.420 1.00 42.88 73 LYS A O 1
ATOM 598 N N . ARG A 1 74 ? 11.703 15.223 6.190 1.00 44.44 74 ARG A N 1
ATOM 599 C CA . ARG A 1 74 ? 10.416 15.505 5.521 1.00 44.44 74 ARG A CA 1
ATOM 600 C C . ARG A 1 74 ? 9.561 14.241 5.380 1.00 44.44 74 ARG A C 1
ATOM 602 O O . ARG A 1 74 ? 9.095 13.923 4.291 1.00 44.44 74 ARG A O 1
ATOM 609 N N . ASN A 1 75 ? 9.353 13.518 6.475 1.00 52.34 75 ASN A N 1
ATOM 610 C CA . ASN A 1 75 ? 8.313 12.494 6.512 1.00 52.34 75 ASN A CA 1
ATOM 611 C C . ASN A 1 75 ? 6.967 13.191 6.732 1.00 52.34 75 ASN A C 1
ATOM 613 O O . ASN A 1 75 ? 6.738 13.801 7.776 1.00 52.34 75 ASN A O 1
ATOM 617 N N . VAL A 1 76 ? 6.085 13.146 5.732 1.00 55.97 76 VAL A N 1
ATOM 618 C CA . VAL A 1 76 ? 4.687 13.539 5.940 1.00 55.97 76 VAL A CA 1
ATOM 619 C C . VAL A 1 76 ? 4.005 12.349 6.598 1.00 55.97 76 VAL A C 1
ATOM 621 O O . VAL A 1 76 ? 3.626 11.385 5.932 1.00 55.97 76 VAL A O 1
ATOM 624 N N . THR A 1 77 ? 3.909 12.401 7.923 1.00 66.62 77 THR A N 1
ATOM 625 C CA . THR A 1 77 ? 3.184 11.410 8.716 1.00 66.62 77 THR A CA 1
ATOM 626 C C . THR A 1 77 ? 1.730 11.842 8.825 1.00 66.62 77 THR A C 1
ATOM 628 O O . THR A 1 77 ? 1.404 12.844 9.461 1.00 66.62 77 THR A O 1
ATOM 631 N N . LYS A 1 78 ? 0.830 11.078 8.209 1.00 76.56 78 LYS A N 1
ATOM 632 C CA . LYS A 1 78 ? -0.613 11.226 8.393 1.00 76.56 78 LYS A CA 1
ATOM 633 C C . LYS A 1 78 ? -1.079 10.194 9.410 1.00 76.56 78 LYS A C 1
ATOM 635 O O . LYS A 1 78 ? -0.965 9.000 9.162 1.00 76.56 78 LYS A O 1
ATOM 640 N N . ALA A 1 79 ? -1.626 10.656 10.528 1.00 81.00 79 ALA A N 1
ATOM 641 C CA . ALA A 1 79 ? -2.254 9.804 11.531 1.00 81.00 79 ALA A CA 1
ATOM 642 C C . ALA A 1 79 ? -3.777 9.964 11.461 1.00 81.00 79 ALA A C 1
ATOM 644 O O . ALA A 1 79 ? -4.294 11.080 11.508 1.00 81.00 79 ALA A O 1
ATOM 645 N N . ILE A 1 80 ? -4.504 8.856 11.340 1.00 83.25 80 ILE A N 1
ATOM 646 C CA . ILE A 1 80 ? -5.967 8.830 11.267 1.00 83.25 80 ILE A CA 1
ATOM 647 C C . ILE A 1 80 ? -6.482 7.985 12.421 1.00 83.25 80 ILE A C 1
ATOM 649 O O . ILE A 1 80 ? -6.207 6.795 12.484 1.00 83.25 80 ILE A O 1
ATOM 653 N N . SER A 1 81 ? -7.240 8.591 13.332 1.00 85.69 81 SER A N 1
ATOM 654 C CA . SER A 1 81 ? -7.899 7.838 14.402 1.00 85.69 81 SER A CA 1
ATOM 655 C C . SER A 1 81 ? -8.993 6.931 13.845 1.00 85.69 81 SER A C 1
ATOM 657 O O . SER A 1 81 ? -9.753 7.348 12.964 1.00 85.69 81 SER A O 1
ATOM 659 N N . TRP A 1 82 ? -9.126 5.731 14.413 1.00 87.88 82 TRP A N 1
ATOM 660 C CA . TRP A 1 82 ? -10.234 4.820 14.111 1.00 87.88 82 TRP A CA 1
ATOM 661 C C . TRP A 1 82 ? -11.605 5.442 14.382 1.00 87.88 82 TRP A C 1
ATOM 663 O O . TRP A 1 82 ? -12.567 5.122 13.686 1.00 87.88 82 TRP A O 1
ATOM 673 N N . ASN A 1 83 ? -11.703 6.411 15.298 1.00 86.75 83 ASN A N 1
ATOM 674 C CA . ASN A 1 83 ? -12.942 7.152 15.549 1.00 86.75 83 ASN A CA 1
ATOM 675 C C . ASN A 1 83 ? -13.436 7.899 14.304 1.00 86.75 83 ASN A C 1
ATOM 677 O O . ASN A 1 83 ? -14.638 7.915 14.041 1.00 86.75 83 ASN A O 1
ATOM 681 N N . ASN A 1 84 ? -12.516 8.399 13.479 1.00 88.38 84 ASN A N 1
ATOM 682 C CA . ASN A 1 84 ? -12.844 9.108 12.243 1.00 88.38 84 ASN A CA 1
ATOM 683 C C . ASN A 1 84 ? -13.192 8.155 11.089 1.00 88.38 84 ASN A C 1
ATOM 685 O O . ASN A 1 84 ? -13.823 8.572 10.117 1.00 88.38 84 ASN A O 1
ATOM 689 N N . VAL A 1 85 ? -12.787 6.884 11.179 1.00 89.31 85 VAL A N 1
ATOM 690 C CA . VAL A 1 85 ? -13.097 5.856 10.182 1.00 89.31 85 VAL A CA 1
ATOM 691 C C . VAL A 1 85 ? -14.518 5.345 10.424 1.00 89.31 85 VAL A C 1
ATOM 693 O O . VAL A 1 85 ? -14.831 4.824 11.494 1.00 89.31 85 VAL A O 1
ATOM 696 N N . ARG A 1 86 ? -15.396 5.506 9.431 1.00 89.00 86 ARG A N 1
ATOM 697 C CA . ARG A 1 86 ? -16.777 4.999 9.469 1.00 89.00 86 ARG A CA 1
ATOM 698 C C . ARG A 1 86 ? -16.904 3.642 8.798 1.00 89.00 86 ARG A C 1
ATOM 700 O O . ARG A 1 86 ? -17.588 2.767 9.307 1.00 89.00 86 ARG A O 1
ATOM 707 N N . CYS A 1 87 ? -16.254 3.473 7.654 1.00 90.19 87 CYS A N 1
ATOM 708 C CA . CYS A 1 87 ? -16.278 2.224 6.909 1.00 90.19 87 CYS A CA 1
ATOM 709 C C . CYS A 1 87 ? -14.997 2.057 6.092 1.00 90.19 87 CYS A C 1
ATOM 711 O O . CYS A 1 87 ? -14.165 2.964 5.997 1.00 90.19 87 CYS A O 1
ATOM 713 N N . TYR A 1 88 ? -14.841 0.884 5.491 1.00 91.94 88 TYR A N 1
ATOM 714 C CA . TYR A 1 88 ? -13.775 0.601 4.543 1.00 91.94 88 TYR A CA 1
ATOM 715 C C . TYR A 1 88 ? -14.374 0.124 3.219 1.00 91.94 88 TYR A C 1
ATOM 717 O O . TYR A 1 88 ? -15.486 -0.400 3.177 1.00 91.94 88 TYR A O 1
ATOM 725 N N . GLN A 1 89 ? -13.636 0.318 2.131 1.00 92.81 89 GLN A N 1
ATOM 726 C CA . GLN A 1 89 ? -13.936 -0.265 0.830 1.00 92.81 89 GLN A CA 1
ATOM 727 C C . GLN A 1 89 ? -12.706 -1.022 0.335 1.00 92.81 89 GLN A C 1
ATOM 729 O O . GLN A 1 89 ? -11.632 -0.441 0.177 1.00 92.81 89 GLN A O 1
ATOM 734 N N . ALA A 1 90 ? -12.893 -2.313 0.093 1.00 90.75 90 ALA A N 1
ATOM 735 C CA . ALA A 1 90 ? -11.940 -3.178 -0.582 1.00 90.75 90 ALA A CA 1
ATOM 736 C C . ALA A 1 90 ? -11.988 -2.936 -2.098 1.00 90.75 90 ALA A C 1
ATOM 738 O O . ALA A 1 90 ? -13.066 -2.822 -2.683 1.00 90.75 90 ALA A O 1
ATOM 739 N N . VAL A 1 91 ? -10.820 -2.832 -2.729 1.00 89.50 91 VAL A N 1
ATOM 740 C CA . VAL A 1 91 ? -10.655 -2.803 -4.186 1.00 89.50 91 VAL A CA 1
ATOM 741 C C . VAL A 1 91 ? -9.695 -3.932 -4.543 1.00 89.50 91 VAL A C 1
ATOM 743 O O . VAL A 1 91 ? -8.489 -3.720 -4.692 1.00 89.50 91 VAL A O 1
ATOM 746 N N . ASP A 1 92 ? -10.236 -5.147 -4.639 1.00 86.94 92 ASP A N 1
ATOM 747 C CA . ASP A 1 92 ? -9.450 -6.383 -4.758 1.00 86.94 92 ASP A CA 1
ATOM 748 C C . ASP A 1 92 ? -8.563 -6.396 -6.009 1.00 86.94 92 ASP A C 1
ATOM 750 O O . ASP A 1 92 ? -7.401 -6.790 -5.941 1.00 86.94 92 ASP A O 1
ATOM 754 N N . ALA A 1 93 ? -9.061 -5.855 -7.128 1.00 83.38 93 ALA A N 1
ATOM 755 C CA . ALA A 1 93 ? -8.319 -5.755 -8.389 1.00 83.38 93 ALA A CA 1
ATOM 756 C C . ALA A 1 93 ? -6.985 -4.997 -8.258 1.00 83.38 93 ALA A C 1
ATOM 758 O O . ALA A 1 93 ? -6.040 -5.271 -8.993 1.00 83.38 93 ALA A O 1
ATOM 759 N N . LEU A 1 94 ? -6.905 -4.052 -7.316 1.00 83.75 94 LEU A N 1
ATOM 760 C CA . LEU A 1 94 ? -5.716 -3.240 -7.054 1.00 83.75 94 LEU A CA 1
ATOM 761 C C . LEU A 1 94 ? -5.071 -3.562 -5.702 1.00 83.75 94 LEU A C 1
ATOM 763 O O . LEU A 1 94 ? -4.175 -2.830 -5.283 1.00 83.75 94 LEU A O 1
ATOM 767 N N . ARG A 1 95 ? -5.558 -4.584 -4.979 1.00 86.38 95 ARG A N 1
ATOM 768 C CA . ARG A 1 95 ? -5.147 -4.905 -3.598 1.00 86.38 95 ARG A CA 1
ATOM 769 C C . ARG A 1 95 ? -5.073 -3.653 -2.722 1.00 86.38 95 ARG A C 1
ATOM 771 O O . ARG A 1 95 ? -4.115 -3.427 -1.984 1.00 86.38 95 ARG A O 1
ATOM 778 N N . THR 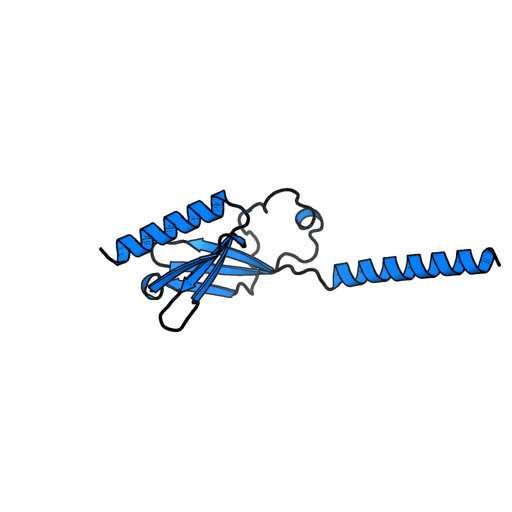A 1 96 ? -6.071 -2.788 -2.882 1.00 86.38 96 THR A N 1
ATOM 779 C CA . THR A 1 96 ? -6.105 -1.469 -2.253 1.00 86.38 96 THR A CA 1
ATOM 780 C C . THR A 1 96 ? -7.283 -1.394 -1.299 1.00 86.38 96 THR A C 1
ATOM 782 O O . THR A 1 96 ? -8.400 -1.768 -1.650 1.00 86.38 96 THR A O 1
ATOM 785 N N . ILE A 1 97 ? -7.047 -0.874 -0.097 1.00 91.06 97 ILE A N 1
ATOM 786 C CA . ILE A 1 97 ? -8.082 -0.668 0.915 1.00 91.06 97 ILE A CA 1
ATOM 787 C C . ILE A 1 97 ? -8.286 0.830 1.106 1.00 91.06 97 ILE A C 1
ATOM 789 O O . ILE A 1 97 ? -7.355 1.578 1.411 1.00 91.06 97 ILE A O 1
ATOM 793 N N . LEU A 1 98 ? -9.519 1.284 0.918 1.00 90.75 98 LEU A N 1
ATOM 794 C CA . LEU A 1 98 ? -9.918 2.671 1.105 1.00 90.75 98 LEU A CA 1
ATOM 795 C C . LEU A 1 98 ? -10.576 2.810 2.476 1.00 90.75 98 LEU A C 1
ATOM 797 O O . LEU A 1 98 ? -11.664 2.281 2.697 1.00 90.75 98 LEU A O 1
ATOM 801 N N . LEU A 1 99 ? -9.949 3.547 3.388 1.00 91.06 99 LEU A N 1
ATOM 802 C CA . LEU A 1 99 ? -10.579 3.937 4.648 1.00 91.06 99 LEU A CA 1
ATOM 803 C C . LEU A 1 99 ? -11.448 5.167 4.406 1.00 91.06 99 LEU A C 1
ATOM 805 O O . LEU A 1 99 ? -10.949 6.204 3.960 1.00 91.06 99 LEU A O 1
ATOM 809 N N . LYS A 1 100 ? -12.741 5.066 4.708 1.00 91.50 100 LYS A N 1
ATOM 810 C CA . LYS A 1 100 ? -13.717 6.140 4.525 1.00 91.50 100 LYS A CA 1
ATOM 811 C C . LYS A 1 100 ? -14.130 6.731 5.867 1.00 91.50 100 LYS A C 1
ATOM 813 O O . LYS A 1 100 ? -14.415 6.017 6.827 1.00 91.50 100 LYS A O 1
ATOM 818 N N . GLY A 1 101 ? -14.166 8.052 5.911 1.00 90.50 101 GLY A N 1
ATOM 819 C CA . GLY A 1 101 ? -14.745 8.837 6.992 1.00 90.50 101 GLY A CA 1
ATOM 820 C C . GLY A 1 101 ? -16.051 9.482 6.551 1.00 90.50 101 GLY A C 1
ATOM 821 O O . GLY A 1 101 ? -16.613 9.143 5.513 1.00 90.50 101 GLY A O 1
ATOM 822 N N . GLU A 1 102 ? -16.513 10.454 7.327 1.00 85.88 102 GLU A N 1
ATOM 823 C CA . GLU A 1 102 ? -17.786 11.142 7.084 1.00 85.88 102 GLU A CA 1
ATOM 824 C C . GLU A 1 102 ? -17.833 11.920 5.760 1.00 85.88 102 GLU A C 1
ATOM 826 O O . GLU A 1 102 ? -18.849 11.904 5.075 1.00 85.88 102 GLU A O 1
ATOM 831 N N . ARG A 1 103 ? -16.727 12.567 5.371 1.00 84.00 103 ARG A N 1
ATOM 832 C CA . ARG A 1 103 ? -16.654 13.433 4.178 1.00 84.00 103 ARG A CA 1
ATOM 833 C C . ARG A 1 103 ? -15.864 12.824 3.012 1.00 84.00 103 ARG A C 1
ATOM 835 O O . ARG A 1 103 ? -15.428 13.551 2.126 1.00 84.00 103 ARG A O 1
ATOM 842 N N . GLY A 1 104 ? -15.641 11.505 3.013 1.00 89.00 104 GLY A N 1
ATOM 843 C CA . GLY A 1 104 ? -14.970 10.801 1.911 1.00 89.00 104 GLY A CA 1
ATOM 844 C C . GLY A 1 104 ? -13.811 9.898 2.335 1.00 89.00 104 GLY A C 1
ATOM 845 O O . GLY A 1 104 ? -13.794 9.353 3.435 1.00 89.00 104 GLY A O 1
ATOM 846 N N . THR A 1 105 ? -12.843 9.692 1.434 1.00 88.62 105 THR A N 1
ATOM 847 C CA . THR A 1 105 ? -11.714 8.770 1.670 1.00 88.62 105 THR A CA 1
ATOM 848 C C . THR A 1 105 ? -10.637 9.438 2.522 1.00 88.62 105 THR A C 1
ATOM 850 O O . THR A 1 105 ? -10.017 10.410 2.100 1.00 88.62 105 THR A O 1
ATOM 853 N N . LEU A 1 106 ? -10.387 8.893 3.711 1.00 86.94 106 LEU A N 1
ATOM 854 C CA . LEU A 1 106 ? -9.356 9.366 4.632 1.00 86.94 106 LEU A CA 1
ATOM 855 C C . LEU A 1 106 ? -7.973 8.844 4.246 1.00 86.94 106 LEU A C 1
ATOM 857 O O . LEU A 1 106 ? -7.000 9.602 4.281 1.00 86.94 106 LEU A O 1
ATOM 861 N N . LEU A 1 107 ? -7.885 7.567 3.868 1.00 87.31 107 LEU A N 1
ATOM 862 C CA . LEU A 1 107 ? -6.631 6.924 3.488 1.00 87.31 107 LEU A CA 1
ATOM 863 C C . LEU A 1 107 ? -6.850 5.891 2.392 1.00 87.31 107 LEU A C 1
ATOM 865 O O . LEU A 1 107 ? -7.854 5.182 2.393 1.00 87.31 107 LEU A O 1
ATOM 869 N N . ARG A 1 108 ? -5.876 5.791 1.489 1.00 88.38 108 ARG A N 1
ATOM 870 C CA . ARG A 1 108 ? -5.753 4.684 0.543 1.00 88.38 108 ARG A CA 1
ATOM 871 C C . ARG A 1 108 ? -4.528 3.880 0.931 1.00 88.38 108 ARG A C 1
ATOM 873 O O . ARG A 1 108 ? -3.446 4.456 1.036 1.00 88.38 108 ARG A O 1
ATOM 880 N N . ILE A 1 109 ? -4.727 2.597 1.181 1.00 87.62 109 ILE A N 1
ATOM 881 C CA . ILE A 1 109 ? -3.700 1.666 1.631 1.00 87.62 109 ILE A CA 1
ATOM 882 C C . ILE A 1 109 ? -3.431 0.719 0.476 1.00 87.62 109 ILE A C 1
ATOM 884 O O . ILE A 1 109 ? -4.315 -0.046 0.099 1.00 87.62 109 ILE A O 1
ATOM 888 N N . TYR A 1 110 ? -2.234 0.801 -0.090 1.00 85.50 110 TYR A N 1
ATOM 889 C CA . TYR A 1 110 ? -1.800 -0.084 -1.165 1.00 85.50 110 TYR A CA 1
ATOM 890 C C . TYR A 1 110 ? -1.058 -1.275 -0.566 1.00 85.50 110 TYR A C 1
ATOM 892 O O . TYR A 1 110 ? -0.112 -1.088 0.202 1.00 85.50 110 TYR A O 1
ATOM 900 N N . CYS A 1 111 ? -1.478 -2.492 -0.904 1.00 82.62 111 CYS A N 1
ATOM 901 C CA . CYS A 1 111 ? -0.822 -3.710 -0.443 1.00 82.62 111 CYS A CA 1
ATOM 902 C C . CYS A 1 111 ? 0.005 -4.338 -1.580 1.00 82.62 111 CYS A C 1
ATOM 904 O O . CYS A 1 111 ? -0.509 -4.490 -2.689 1.00 82.62 111 CYS A O 1
ATOM 906 N N . PRO A 1 112 ? 1.268 -4.731 -1.325 1.00 79.88 112 PRO A N 1
ATOM 907 C CA . PRO A 1 112 ? 2.139 -5.284 -2.365 1.00 79.88 112 PRO A CA 1
ATOM 908 C C . PRO A 1 112 ? 1.722 -6.701 -2.792 1.00 79.88 112 PRO A C 1
ATOM 910 O O . PRO A 1 112 ? 1.827 -7.064 -3.963 1.00 79.88 112 PRO A O 1
ATOM 913 N N . ASP A 1 113 ? 1.214 -7.503 -1.856 1.00 85.25 113 ASP A N 1
ATOM 914 C CA . ASP A 1 113 ? 0.835 -8.896 -2.071 1.00 85.25 113 ASP A CA 1
ATOM 915 C C . ASP A 1 113 ? -0.526 -9.238 -1.448 1.00 85.25 113 ASP A C 1
ATOM 917 O O . ASP A 1 113 ? -1.034 -8.548 -0.561 1.00 85.25 113 ASP A O 1
ATOM 921 N N . GLU A 1 114 ? -1.105 -10.339 -1.924 1.00 85.50 114 GLU A N 1
ATOM 922 C CA . GLU A 1 114 ? -2.419 -10.838 -1.509 1.00 85.50 114 GLU A CA 1
ATOM 923 C C . GLU A 1 114 ? -2.469 -11.226 -0.022 1.00 85.50 114 GLU A C 1
ATOM 925 O O . GLU A 1 114 ? -3.470 -11.001 0.657 1.00 85.50 114 GLU A O 1
ATOM 930 N N . GLY A 1 115 ? -1.384 -11.786 0.519 1.00 86.50 115 GLY A N 1
ATOM 931 C CA . GLY A 1 115 ? -1.318 -12.180 1.924 1.00 86.50 115 GLY A CA 1
ATOM 932 C C . GLY A 1 115 ? -1.345 -10.966 2.848 1.00 86.50 115 GLY A C 1
ATOM 933 O O . GLY A 1 115 ? -2.088 -10.943 3.831 1.00 86.50 115 GLY A O 1
ATOM 934 N N . THR A 1 116 ? -0.574 -9.930 2.516 1.00 85.31 116 THR A N 1
ATOM 935 C CA . THR A 1 116 ? -0.581 -8.651 3.236 1.00 85.31 116 THR A CA 1
ATOM 936 C C . THR A 1 116 ? -1.927 -7.952 3.114 1.00 85.31 116 THR A C 1
ATOM 938 O O . THR A 1 116 ? -2.439 -7.470 4.124 1.00 85.31 116 THR A O 1
ATOM 941 N N . TYR A 1 117 ? -2.536 -7.970 1.927 1.00 88.06 117 TYR A N 1
ATOM 942 C CA . TYR A 1 117 ? -3.876 -7.432 1.705 1.00 88.06 117 TYR A CA 1
ATOM 943 C C . TYR A 1 117 ? -4.914 -8.077 2.628 1.00 88.06 117 TYR A C 1
ATOM 945 O O . TYR A 1 117 ? -5.593 -7.375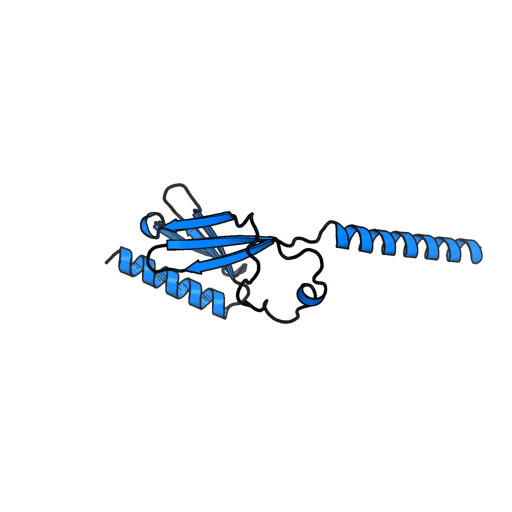 3.377 1.00 88.06 117 TYR A O 1
ATOM 953 N N . ARG A 1 118 ? -4.975 -9.413 2.665 1.00 91.25 118 ARG A N 1
ATOM 954 C CA . ARG A 1 118 ? -5.916 -10.139 3.530 1.00 91.25 118 ARG A CA 1
ATOM 955 C C . ARG A 1 118 ? -5.673 -9.875 5.008 1.00 91.25 118 ARG A C 1
ATOM 957 O O . ARG A 1 118 ? -6.624 -9.604 5.729 1.00 91.25 118 ARG A O 1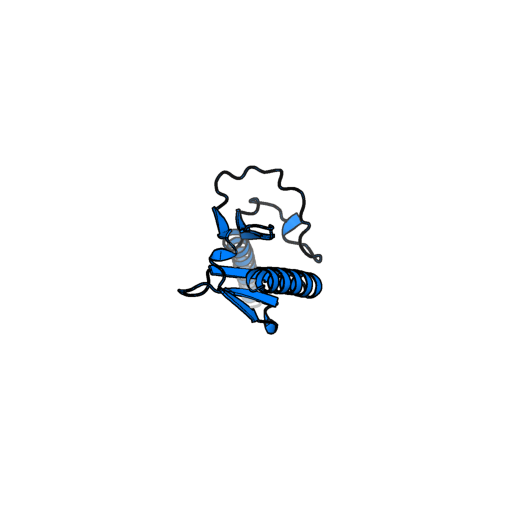
ATOM 964 N N . ARG A 1 119 ? -4.417 -9.898 5.469 1.00 89.81 119 ARG A N 1
ATOM 965 C CA . ARG A 1 119 ? -4.087 -9.601 6.876 1.00 89.81 119 ARG A CA 1
ATOM 966 C C . ARG A 1 119 ? -4.520 -8.193 7.279 1.00 89.81 119 ARG A C 1
ATOM 968 O O . ARG A 1 119 ? -5.119 -8.025 8.340 1.00 89.81 119 ARG A O 1
ATOM 975 N N . ALA A 1 120 ? -4.242 -7.199 6.435 1.00 89.31 120 ALA A N 1
ATOM 976 C CA . ALA A 1 120 ? -4.658 -5.821 6.671 1.00 89.31 120 ALA A CA 1
ATOM 977 C C . ALA A 1 120 ? -6.188 -5.698 6.697 1.00 89.31 120 ALA A C 1
ATOM 979 O O . ALA A 1 120 ? -6.738 -5.058 7.592 1.00 89.31 120 ALA A O 1
ATOM 980 N N . LEU A 1 121 ? -6.877 -6.363 5.766 1.00 92.44 121 LEU A N 1
ATOM 981 C CA . LEU A 1 121 ? -8.334 -6.381 5.697 1.00 92.44 121 LEU A CA 1
ATOM 982 C C . LEU A 1 121 ? -8.956 -6.985 6.961 1.00 92.44 121 LEU A C 1
ATOM 984 O O . LEU A 1 121 ? -9.819 -6.356 7.570 1.00 92.44 121 LEU A O 1
ATOM 988 N N . THR A 1 122 ? -8.476 -8.151 7.401 1.00 93.00 122 THR A N 1
ATOM 989 C CA . THR A 1 122 ? -8.941 -8.811 8.630 1.00 93.00 122 THR A CA 1
ATOM 990 C C . THR A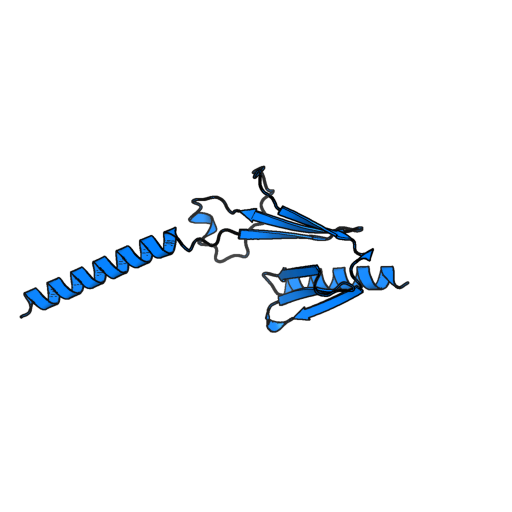 1 122 ? -8.726 -7.928 9.857 1.00 93.00 122 THR A C 1
ATOM 992 O O . THR A 1 122 ? -9.606 -7.831 10.712 1.00 93.00 122 THR A O 1
ATOM 995 N N . TYR A 1 123 ? -7.581 -7.244 9.946 1.00 90.19 123 TYR A N 1
ATOM 996 C CA . TYR A 1 123 ? -7.307 -6.327 11.051 1.00 90.19 123 TYR A CA 1
ATOM 997 C C . TYR A 1 123 ? -8.275 -5.132 11.064 1.00 90.19 123 TYR A C 1
ATOM 999 O O . TYR A 1 123 ? -8.850 -4.816 12.104 1.00 90.19 123 TYR A O 1
ATOM 1007 N N . ILE A 1 124 ? -8.509 -4.503 9.905 1.00 91.00 124 ILE A N 1
ATOM 1008 C CA . ILE A 1 124 ? -9.457 -3.385 9.756 1.00 91.00 124 ILE A CA 1
ATOM 1009 C C . ILE A 1 124 ? -10.882 -3.825 10.113 1.00 91.00 124 ILE A C 1
ATOM 1011 O O . ILE A 1 124 ? -11.592 -3.109 10.820 1.00 91.00 124 ILE A O 1
ATOM 1015 N N . GLN A 1 125 ? -11.298 -5.005 9.649 1.00 92.06 125 GLN A N 1
ATOM 1016 C CA . GLN A 1 125 ? -12.606 -5.583 9.959 1.00 92.06 125 GLN A CA 1
ATOM 1017 C C . GLN A 1 125 ? -12.793 -5.789 11.460 1.00 92.06 125 GLN A C 1
ATOM 1019 O O . GLN A 1 125 ? -13.831 -5.409 11.999 1.00 92.06 125 GLN A O 1
ATOM 1024 N N . LYS A 1 126 ? -11.784 -6.354 12.133 1.00 91.38 126 LYS A N 1
ATOM 1025 C CA . LYS A 1 126 ? -11.809 -6.550 13.583 1.00 91.38 126 LYS A CA 1
ATOM 1026 C C . LYS A 1 126 ? -11.960 -5.216 14.318 1.00 91.38 126 LYS A C 1
ATOM 1028 O O . LYS A 1 126 ? -12.878 -5.076 15.113 1.00 91.38 126 LYS A O 1
ATOM 1033 N N . GLN A 1 127 ? -11.138 -4.222 13.980 1.00 89.25 127 GLN A N 1
ATOM 1034 C CA . GLN A 1 127 ? -11.187 -2.908 14.630 1.00 89.25 127 GLN A CA 1
ATOM 1035 C C . GLN A 1 127 ? -12.537 -2.200 14.472 1.00 89.25 127 GLN A C 1
ATOM 1037 O O . GLN A 1 127 ? -13.055 -1.609 15.416 1.00 89.25 127 GLN A O 1
ATOM 1042 N N . LEU A 1 128 ? -13.150 -2.274 13.290 1.00 87.81 128 LEU A N 1
ATOM 1043 C CA . LEU A 1 128 ? -14.465 -1.663 13.078 1.00 87.81 128 LEU A CA 1
ATOM 1044 C C . LEU A 1 128 ? -15.592 -2.425 13.781 1.00 87.81 128 LEU A C 1
ATOM 1046 O O . LEU A 1 128 ? -16.566 -1.803 14.207 1.00 87.81 128 LEU A O 1
ATOM 1050 N N . LYS A 1 129 ? -15.461 -3.748 13.930 1.00 87.38 129 LYS A N 1
ATOM 1051 C CA . LYS A 1 129 ? -16.409 -4.553 14.703 1.00 87.38 129 LYS A CA 1
ATOM 1052 C C . LYS A 1 129 ? -16.336 -4.204 16.188 1.00 87.38 129 LYS A C 1
ATOM 1054 O O . LYS A 1 129 ? -17.375 -3.929 16.774 1.00 87.38 129 LYS A O 1
ATOM 1059 N N . ASP A 1 130 ? -15.130 -4.141 16.747 1.00 83.62 130 ASP A N 1
ATOM 1060 C CA . ASP A 1 130 ? -14.897 -3.822 18.161 1.00 83.62 130 ASP A CA 1
ATOM 1061 C C . ASP A 1 130 ? -15.349 -2.389 18.505 1.00 83.62 130 ASP A C 1
ATOM 1063 O O . ASP A 1 130 ? -15.797 -2.135 19.612 1.00 83.62 130 ASP A O 1
ATOM 1067 N N . LYS A 1 131 ? -15.319 -1.460 17.540 1.00 75.06 131 LYS A N 1
ATOM 1068 C CA . LYS A 1 131 ? -15.874 -0.102 17.687 1.00 75.06 131 LYS A CA 1
ATOM 1069 C C . LYS A 1 131 ? -17.410 -0.049 17.733 1.00 75.06 131 LYS A C 1
ATOM 1071 O O . LYS A 1 131 ? -17.967 0.928 18.224 1.00 75.06 131 LYS A O 1
ATOM 1076 N N . THR A 1 132 ? -18.086 -1.026 17.127 1.00 64.25 132 THR A N 1
ATOM 1077 C CA . THR A 1 132 ? -19.559 -1.048 17.012 1.00 64.25 132 THR A CA 1
ATOM 1078 C C . THR A 1 132 ? -20.215 -1.897 18.109 1.00 64.25 132 THR A C 1
ATOM 1080 O O . THR A 1 132 ? -21.436 -1.851 18.252 1.00 64.25 132 THR A O 1
ATOM 1083 N N . ALA A 1 133 ? -19.419 -2.682 18.842 1.00 56.06 133 ALA A N 1
ATOM 1084 C CA . ALA A 1 133 ? -19.839 -3.461 20.005 1.00 56.06 133 ALA A CA 1
ATOM 1085 C C . ALA A 1 133 ? -19.890 -2.586 21.265 1.00 56.06 133 ALA A C 1
ATOM 1087 O O . ALA A 1 133 ? -20.804 -2.827 22.083 1.00 56.06 133 ALA A O 1
#

Secondary structure (DSSP, 8-state):
-HHHHHHHHHHHHHHHHHHHHHHHHH----EEEEEEE-SSEEEEEEEEPPTT-HHHHS-SS-----------TT-EEEEEEGGG--EEEEEGGGTEEEEEETTEEEEEEE-SSHHHHHHH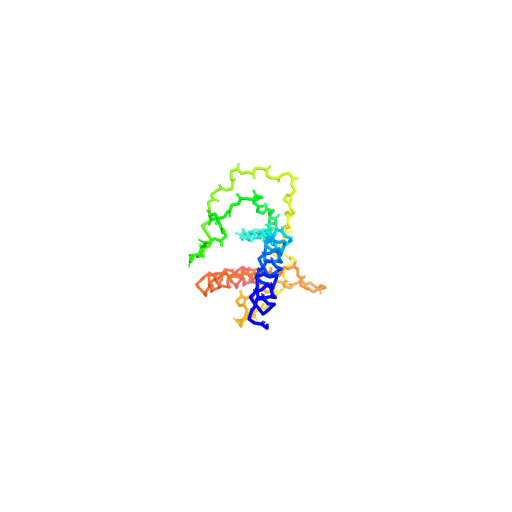HHHHHHHHHHHH-